Protein AF-A0A7K4BF21-F1 (afdb_monomer_lite)

Secondary structure (DSSP, 8-state):
--SHHHHHHHTT---B---EEEE-TT-SEEEEEEEBTTT--EEEEEEEPP-S--

Radius of gyration: 15.33 Å; chains: 1; bounding box: 44×16×39 Å

Foldseek 3Di:
DDPVQVVCVVVPNFQKDDWDWDDDVPDQWIWIWIAGPRNRDIDIDIDGNPDPPD

Structure (mmCIF, N/CA/C/O backbone):
data_AF-A0A7K4BF21-F1
#
_entry.id   AF-A0A7K4BF21-F1
#
loop_
_atom_site.group_PDB
_atom_site.id
_atom_site.type_symbol
_atom_site.label_atom_id
_atom_site.label_alt_id
_atom_site.label_comp_id
_atom_site.label_asym_id
_atom_site.label_entity_id
_atom_site.label_seq_id
_atom_site.pdbx_PDB_ins_code
_atom_site.Cartn_x
_atom_site.Cartn_y
_atom_site.Cartn_z
_atom_site.occupancy
_atom_site.B_iso_or_equiv
_atom_site.auth_seq_id
_atom_site.auth_comp_id
_atom_site.auth_asym_id
_atom_site.auth_atom_id
_atom_site.pdbx_PDB_model_num
ATOM 1 N N . MET A 1 1 ? -17.925 -4.357 17.414 1.00 45.25 1 MET A N 1
ATOM 2 C CA . MET A 1 1 ? -16.753 -5.117 16.923 1.00 45.25 1 MET A CA 1
ATOM 3 C C . MET A 1 1 ? -15.780 -4.158 16.225 1.00 45.25 1 MET A C 1
ATOM 5 O O . MET A 1 1 ? -16.180 -3.481 15.292 1.00 45.25 1 MET A O 1
ATOM 9 N N . ALA A 1 2 ? -14.544 -4.074 16.738 1.00 54.25 2 ALA A N 1
ATOM 10 C CA . ALA A 1 2 ? -13.337 -3.431 16.177 1.00 54.25 2 ALA A CA 1
ATOM 11 C C . ALA A 1 2 ? -13.322 -1.908 15.863 1.00 54.25 2 ALA A C 1
ATOM 13 O O . ALA A 1 2 ? -12.907 -1.496 14.782 1.00 54.25 2 ALA A O 1
ATOM 14 N N . THR A 1 3 ? -13.633 -1.041 16.834 1.00 63.22 3 THR A N 1
ATOM 15 C CA . THR A 1 3 ? -13.420 0.424 16.716 1.00 63.22 3 THR A CA 1
ATOM 16 C C . THR A 1 3 ? -11.966 0.861 16.956 1.00 63.22 3 THR A C 1
ATOM 18 O O . THR A 1 3 ? -11.492 1.796 16.312 1.00 63.22 3 THR A O 1
ATOM 21 N N . ILE A 1 4 ? -11.209 0.150 17.804 1.00 67.81 4 ILE A N 1
ATOM 22 C CA . ILE A 1 4 ? -9.807 0.487 18.141 1.00 67.81 4 ILE A CA 1
ATOM 23 C C . ILE A 1 4 ? -8.906 0.481 16.895 1.00 67.81 4 ILE A C 1
ATOM 25 O O . ILE A 1 4 ? -8.069 1.363 16.710 1.00 67.81 4 ILE A O 1
ATOM 29 N N . GLY A 1 5 ? -9.115 -0.477 15.985 1.00 66.38 5 GLY A N 1
ATOM 30 C CA . GLY A 1 5 ? -8.335 -0.582 14.750 1.00 66.38 5 GLY A CA 1
ATOM 31 C C . GLY A 1 5 ? -8.480 0.635 13.826 1.00 66.38 5 GLY A C 1
ATOM 32 O O . GLY A 1 5 ? -7.511 1.015 13.164 1.00 66.38 5 GLY A O 1
ATOM 33 N N . LEU A 1 6 ? -9.660 1.265 13.804 1.00 74.25 6 LEU A N 1
ATOM 34 C CA . LEU A 1 6 ? -9.922 2.482 13.030 1.00 74.25 6 LEU A CA 1
ATOM 35 C C . LEU A 1 6 ? -9.330 3.728 13.701 1.00 74.25 6 LEU A C 1
ATOM 37 O O . LEU A 1 6 ? -8.811 4.595 13.000 1.00 74.25 6 LEU A O 1
ATOM 41 N N . ILE A 1 7 ? -9.338 3.794 15.037 1.00 82.94 7 ILE A N 1
ATOM 42 C CA . ILE A 1 7 ? -8.731 4.901 15.796 1.00 82.94 7 ILE A CA 1
ATOM 43 C C . ILE A 1 7 ? -7.216 4.944 15.562 1.00 82.94 7 ILE A C 1
ATOM 45 O O . ILE A 1 7 ? -6.683 5.995 15.217 1.00 82.94 7 ILE A O 1
ATOM 49 N N . LEU A 1 8 ? -6.530 3.796 15.614 1.00 85.06 8 LEU A N 1
ATOM 50 C CA . LEU A 1 8 ? -5.095 3.709 15.303 1.00 85.06 8 LEU A CA 1
ATOM 51 C C . LEU A 1 8 ? -4.770 4.220 13.891 1.00 85.06 8 LEU A C 1
ATOM 53 O O . LEU A 1 8 ? -3.759 4.886 13.684 1.00 85.06 8 LEU A O 1
ATOM 57 N N . CYS A 1 9 ? -5.663 3.983 12.924 1.00 86.94 9 CYS A N 1
ATOM 58 C CA . CYS A 1 9 ? -5.497 4.513 11.573 1.00 86.94 9 CYS A CA 1
ATOM 59 C C . CYS A 1 9 ? -5.629 6.041 11.507 1.00 86.94 9 CYS A C 1
ATOM 61 O O . CYS A 1 9 ? -5.020 6.643 10.627 1.00 86.94 9 CYS A O 1
ATOM 63 N N . ARG A 1 10 ? -6.405 6.679 12.394 1.00 82.44 10 ARG A N 1
ATOM 64 C CA . ARG A 1 10 ? -6.512 8.148 12.449 1.00 82.44 10 ARG A CA 1
ATOM 65 C C . ARG A 1 10 ? -5.248 8.807 13.000 1.00 82.44 10 ARG A C 1
ATOM 67 O O . ARG A 1 10 ? -4.902 9.885 12.542 1.00 82.44 10 ARG A O 1
ATOM 74 N N . ILE A 1 11 ? -4.541 8.133 13.907 1.00 88.38 11 ILE A N 1
ATOM 75 C CA . ILE A 1 11 ? -3.275 8.605 14.501 1.00 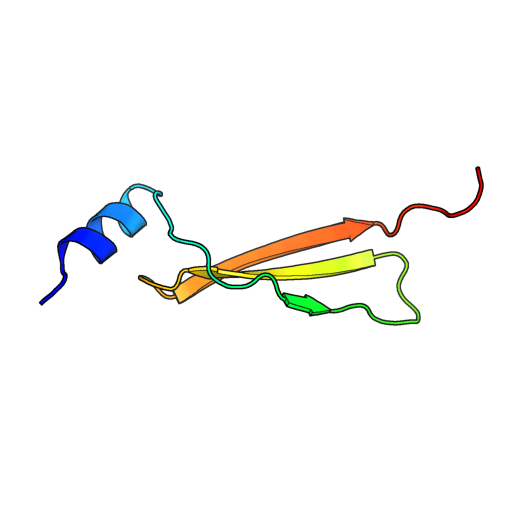88.38 11 ILE A CA 1
ATOM 76 C C . ILE A 1 11 ? -2.072 8.295 13.575 1.00 88.38 11 ILE A C 1
ATOM 78 O O . ILE A 1 11 ? -0.943 8.684 13.842 1.00 88.38 11 ILE A O 1
ATOM 82 N N . GLY A 1 12 ? -2.298 7.608 12.447 1.00 85.06 12 GLY A N 1
ATOM 83 C CA . GLY A 1 12 ? -1.268 7.291 11.448 1.00 85.06 12 GLY A CA 1
ATOM 84 C C . GLY A 1 12 ? -0.675 5.882 11.554 1.00 85.06 12 GLY A C 1
ATOM 85 O O . GLY A 1 12 ? 0.104 5.477 10.690 1.00 85.06 12 GLY A O 1
ATOM 86 N N . ILE A 1 13 ? -1.092 5.082 12.541 1.00 88.75 13 ILE A N 1
ATOM 87 C CA . ILE A 1 13 ? -0.688 3.678 12.687 1.00 88.75 13 ILE A CA 1
ATOM 88 C C . ILE A 1 13 ? -1.559 2.813 11.768 1.00 88.75 13 ILE A C 1
ATOM 90 O O . ILE A 1 13 ? -2.599 2.257 12.144 1.00 88.75 13 ILE A O 1
ATOM 94 N N . HIS A 1 14 ? -1.128 2.714 10.514 1.00 89.75 14 HIS A N 1
ATOM 95 C CA . HIS A 1 14 ? -1.801 1.926 9.490 1.00 89.75 14 HIS A CA 1
ATOM 96 C C . HIS A 1 14 ? -1.253 0.499 9.423 1.00 89.75 14 HIS A C 1
ATOM 98 O O . HIS A 1 14 ? -0.047 0.275 9.361 1.00 89.75 14 HIS A O 1
ATOM 104 N N . ARG A 1 15 ? -2.161 -0.482 9.353 1.00 89.25 15 ARG A N 1
ATOM 105 C CA . ARG A 1 15 ? -1.807 -1.868 9.028 1.00 89.25 15 ARG A CA 1
ATOM 106 C C . ARG A 1 15 ? -1.870 -2.049 7.516 1.00 89.25 15 ARG A C 1
AT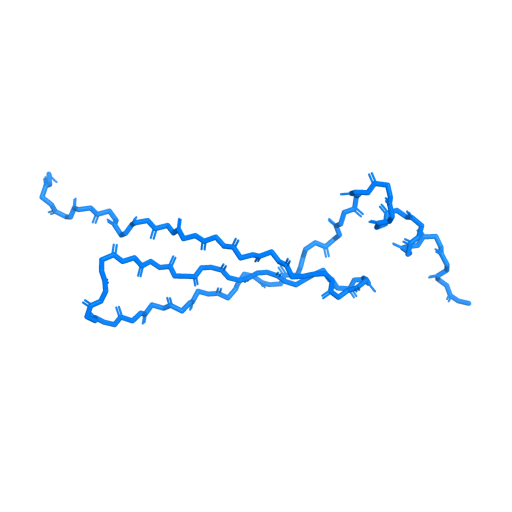OM 108 O O . ARG A 1 15 ? -2.947 -2.282 6.965 1.00 89.25 15 ARG A O 1
ATOM 115 N N . TRP A 1 16 ? -0.732 -1.893 6.853 1.00 91.25 16 TRP A N 1
ATOM 116 C CA . TRP A 1 16 ? -0.618 -2.065 5.406 1.00 91.25 16 TRP A CA 1
ATOM 117 C C . TRP A 1 16 ? -0.810 -3.533 5.005 1.00 91.25 16 TRP A C 1
ATOM 119 O O . TRP A 1 16 ? -0.320 -4.440 5.674 1.00 91.25 16 TRP A O 1
ATOM 129 N N . GLY A 1 17 ? -1.595 -3.755 3.953 1.00 87.31 17 GLY A N 1
ATOM 130 C CA . GLY A 1 17 ? -1.833 -5.064 3.355 1.00 87.31 17 GLY A CA 1
ATOM 131 C C . GLY A 1 17 ? -0.761 -5.443 2.334 1.00 87.31 17 GLY A C 1
ATOM 132 O O . GLY A 1 17 ? 0.335 -4.885 2.321 1.00 87.31 17 GLY A O 1
ATOM 133 N N . ARG A 1 18 ? -1.090 -6.397 1.455 1.00 87.00 18 ARG A N 1
ATOM 134 C CA . ARG A 1 18 ? -0.164 -6.886 0.421 1.00 87.00 18 ARG A CA 1
ATOM 135 C C . ARG A 1 18 ? 0.323 -5.746 -0.483 1.00 87.00 18 ARG A C 1
ATOM 137 O O . ARG A 1 18 ? -0.476 -4.921 -0.927 1.00 87.00 18 ARG A O 1
ATOM 144 N N . LYS A 1 19 ? 1.628 -5.750 -0.763 1.00 86.69 19 LYS A N 1
ATOM 145 C CA . LYS A 1 19 ? 2.281 -4.887 -1.754 1.00 86.69 19 LYS A CA 1
ATOM 146 C C . LYS A 1 19 ? 1.864 -5.359 -3.150 1.00 86.69 19 LYS A C 1
ATOM 148 O O . LYS A 1 19 ? 2.049 -6.531 -3.465 1.00 86.69 19 LYS A O 1
ATOM 153 N N . ARG A 1 20 ? 1.278 -4.477 -3.956 1.00 84.38 20 ARG A N 1
ATOM 154 C CA . ARG A 1 20 ? 1.003 -4.708 -5.379 1.00 84.38 20 ARG A CA 1
ATOM 155 C C . ARG A 1 20 ? 1.974 -3.857 -6.178 1.00 84.38 20 ARG A C 1
ATOM 157 O O . ARG A 1 20 ? 1.999 -2.651 -5.979 1.00 84.38 20 ARG A O 1
ATOM 164 N N . GLY A 1 21 ? 2.808 -4.491 -6.989 1.00 82.81 21 GLY A N 1
ATOM 165 C CA . GLY A 1 21 ? 3.672 -3.798 -7.939 1.00 82.81 21 GLY A CA 1
ATOM 166 C C . GLY A 1 21 ? 3.042 -3.889 -9.315 1.00 82.81 21 GLY A C 1
ATOM 167 O O . GLY A 1 21 ? 2.765 -4.997 -9.769 1.00 82.81 21 GLY A O 1
ATOM 168 N N . TYR A 1 22 ? 2.792 -2.749 -9.940 1.00 79.62 22 TYR A N 1
ATOM 169 C CA . TYR A 1 22 ? 2.507 -2.665 -11.361 1.00 79.62 22 TYR A CA 1
ATOM 170 C C . TYR A 1 22 ? 3.830 -2.354 -12.056 1.00 79.62 22 TYR A C 1
ATOM 172 O O . TYR A 1 22 ? 4.381 -1.260 -11.933 1.00 79.62 22 TYR A O 1
ATOM 180 N N . ASP A 1 23 ? 4.374 -3.382 -12.699 1.00 75.38 23 ASP A N 1
ATOM 181 C CA . ASP A 1 23 ? 5.552 -3.286 -13.550 1.00 75.38 23 ASP A CA 1
ATOM 182 C C . ASP A 1 23 ? 5.065 -3.172 -14.990 1.00 75.38 23 ASP A C 1
ATOM 184 O O . ASP A 1 23 ? 4.585 -4.145 -15.571 1.00 75.38 23 ASP A O 1
ATOM 188 N N . GLU A 1 24 ? 5.127 -1.969 -15.549 1.00 73.50 24 GLU A N 1
ATOM 189 C CA . GLU A 1 24 ? 4.892 -1.796 -16.974 1.00 73.50 24 GLU A CA 1
ATOM 190 C C . GLU A 1 24 ? 6.216 -2.041 -17.711 1.00 73.50 24 GLU A C 1
ATOM 192 O O . GLU A 1 24 ? 7.257 -1.466 -17.372 1.00 73.50 24 GLU A O 1
ATOM 197 N N . TYR A 1 25 ? 6.190 -2.954 -18.687 1.00 59.88 25 TYR A N 1
ATOM 198 C CA . TYR A 1 25 ? 7.382 -3.460 -19.383 1.00 59.88 25 TYR A CA 1
ATOM 199 C C . TYR A 1 25 ? 8.168 -2.347 -20.101 1.00 59.88 25 TYR A C 1
ATOM 201 O O . TYR A 1 25 ? 9.389 -2.420 -20.209 1.00 59.88 25 TYR A O 1
ATOM 209 N N . SER A 1 26 ? 7.481 -1.285 -20.530 1.00 63.59 26 SER A N 1
ATOM 210 C CA . SER A 1 26 ? 8.065 -0.121 -21.212 1.00 63.59 26 SER A CA 1
ATOM 211 C C . SER A 1 26 ? 8.524 1.003 -20.273 1.00 63.59 26 SER A C 1
ATOM 213 O O . SER A 1 26 ? 9.098 1.985 -20.739 1.00 63.59 26 SER A O 1
ATOM 215 N N . SER A 1 27 ? 8.293 0.875 -18.965 1.00 65.50 27 SER A N 1
ATOM 216 C CA . SER A 1 27 ? 8.595 1.911 -17.976 1.00 65.50 27 SER A CA 1
ATOM 217 C C . SER A 1 27 ? 9.848 1.545 -17.175 1.00 65.50 27 SER A C 1
ATOM 219 O O . SER A 1 27 ? 9.998 0.418 -16.712 1.00 65.50 27 SER A O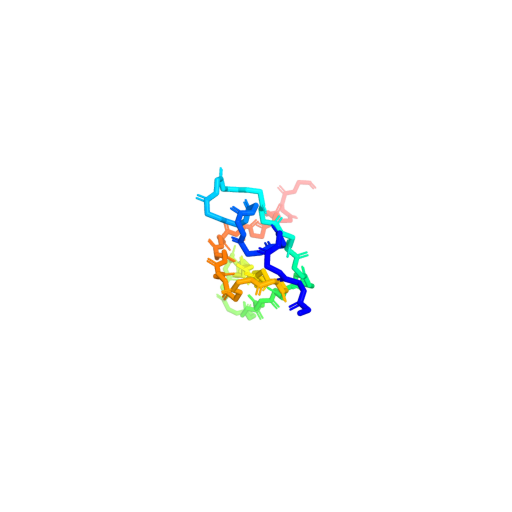 1
ATOM 221 N N . ASN A 1 28 ? 10.743 2.512 -16.937 1.00 75.69 28 ASN A N 1
ATOM 222 C CA . ASN A 1 28 ? 11.906 2.360 -16.039 1.00 75.69 28 ASN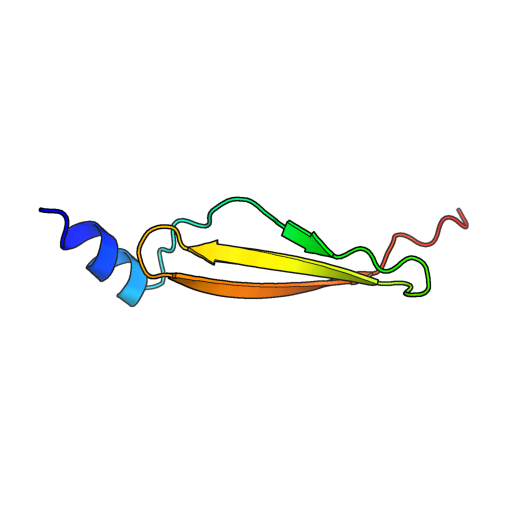 A CA 1
ATOM 223 C C . ASN A 1 28 ? 11.525 2.430 -14.550 1.00 75.69 28 ASN A C 1
ATOM 225 O O . ASN A 1 28 ? 12.381 2.584 -13.681 1.00 75.69 28 ASN A O 1
ATOM 229 N N . VAL A 1 29 ? 10.234 2.359 -14.240 1.00 79.94 29 VAL A N 1
ATOM 230 C CA . VAL A 1 29 ? 9.695 2.519 -12.895 1.00 79.94 29 VAL A CA 1
ATOM 231 C C . VAL A 1 29 ? 8.728 1.388 -12.572 1.00 79.94 29 VAL A C 1
ATOM 233 O O . VAL A 1 29 ? 8.069 0.846 -13.455 1.00 79.94 29 VAL A O 1
ATOM 236 N N . ILE A 1 30 ? 8.667 1.036 -11.294 1.00 83.44 30 ILE A N 1
ATOM 237 C CA . ILE A 1 30 ? 7.701 0.119 -10.706 1.00 83.44 30 ILE A CA 1
ATOM 238 C C . ILE A 1 30 ? 6.762 0.960 -9.855 1.00 83.44 30 ILE A C 1
ATOM 240 O O . ILE A 1 30 ? 7.187 1.623 -8.902 1.00 83.44 30 ILE A O 1
ATOM 244 N N . GLU A 1 31 ? 5.476 0.921 -10.180 1.00 87.81 31 GLU A N 1
ATOM 245 C CA . GLU A 1 31 ? 4.455 1.541 -9.351 1.00 87.81 31 GLU A CA 1
ATOM 246 C C . GLU A 1 31 ? 4.036 0.580 -8.251 1.00 87.81 31 GLU A C 1
ATOM 248 O O . GLU A 1 31 ? 3.430 -0.465 -8.487 1.00 87.81 31 GLU A O 1
ATOM 253 N N . TRP A 1 32 ? 4.335 0.939 -7.012 1.00 89.44 32 TRP A N 1
ATOM 254 C CA . TRP A 1 32 ? 3.907 0.175 -5.859 1.00 89.44 32 TRP A CA 1
ATOM 255 C C . TRP A 1 32 ? 2.652 0.775 -5.254 1.00 89.44 32 TRP A C 1
ATOM 257 O O . TRP A 1 32 ? 2.590 1.962 -4.944 1.00 89.44 32 TRP A O 1
ATOM 267 N N . GLU A 1 33 ? 1.672 -0.077 -4.994 1.00 91.19 33 GLU A N 1
ATOM 268 C CA . GLU A 1 33 ? 0.470 0.241 -4.246 1.00 91.19 33 GLU A CA 1
ATOM 269 C C . GLU A 1 33 ? 0.348 -0.673 -3.019 1.00 91.19 33 GLU A C 1
ATOM 271 O O . GLU A 1 33 ? 0.514 -1.893 -3.076 1.00 91.19 33 GLU A O 1
ATOM 276 N N . GLN A 1 34 ? 0.006 -0.077 -1.880 1.00 92.62 34 GLN A N 1
ATOM 277 C CA . GLN A 1 34 ? -0.437 -0.775 -0.681 1.00 92.62 34 GLN A CA 1
ATOM 278 C C . GLN A 1 34 ? -1.745 -0.183 -0.177 1.00 92.62 34 GLN A C 1
ATOM 280 O O . GLN A 1 34 ? -1.961 1.028 -0.195 1.00 92.62 34 GLN A O 1
ATOM 285 N N . ARG A 1 35 ? -2.612 -1.045 0.354 1.00 92.12 35 ARG A N 1
ATOM 286 C CA . ARG A 1 35 ? -3.875 -0.638 0.969 1.00 92.12 35 ARG A CA 1
ATOM 287 C C . ARG A 1 35 ? -3.901 -1.047 2.431 1.00 92.12 35 ARG A C 1
ATOM 289 O O . ARG A 1 35 ? -3.589 -2.187 2.761 1.00 92.12 35 ARG A O 1
ATOM 296 N N . CYS A 1 36 ? -4.281 -0.133 3.316 1.00 90.94 36 CYS A N 1
ATOM 297 C CA . CYS A 1 36 ? -4.498 -0.450 4.720 1.00 90.94 36 CYS A CA 1
ATOM 298 C C . CYS A 1 36 ? -5.699 -1.394 4.854 1.00 90.94 36 CYS A C 1
ATOM 300 O O . CYS A 1 36 ? -6.798 -1.058 4.413 1.00 90.94 36 CYS A O 1
ATOM 302 N N . VAL A 1 37 ? -5.512 -2.544 5.503 1.00 89.00 37 VAL A N 1
ATOM 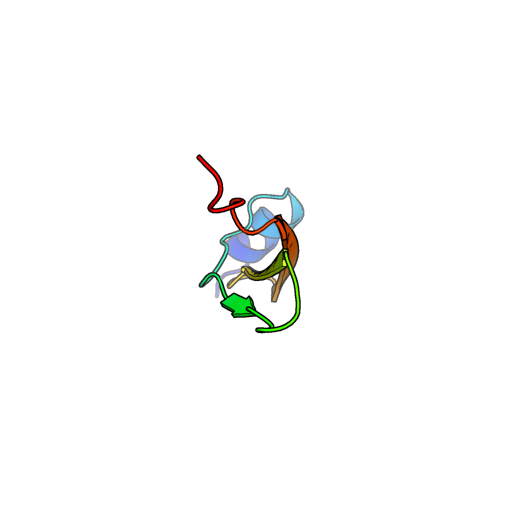303 C CA . VAL A 1 37 ? -6.580 -3.550 5.675 1.00 89.00 37 VAL A CA 1
ATOM 304 C C . VAL A 1 37 ? -7.675 -3.100 6.645 1.00 89.00 37 VAL A C 1
ATOM 306 O O . VAL A 1 37 ? -8.745 -3.688 6.676 1.00 89.00 37 VAL A O 1
ATOM 309 N N . ARG A 1 38 ? -7.400 -2.065 7.451 1.00 87.56 38 ARG A N 1
ATOM 310 C CA . ARG A 1 38 ? -8.327 -1.529 8.458 1.00 87.56 38 ARG A CA 1
ATOM 311 C C . ARG A 1 38 ? -9.183 -0.392 7.900 1.00 87.56 38 ARG A C 1
ATOM 313 O O . ARG A 1 38 ? -10.397 -0.500 7.865 1.00 87.56 38 ARG A O 1
ATOM 320 N N . CYS A 1 39 ? -8.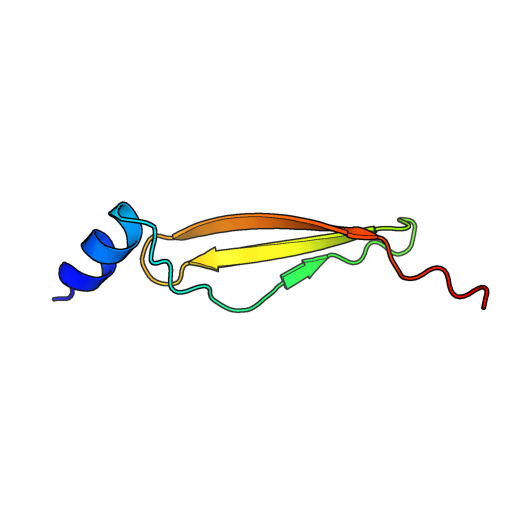549 0.704 7.474 1.00 87.38 39 CYS A N 1
ATOM 321 C CA . CYS A 1 39 ? -9.248 1.917 7.024 1.00 87.38 39 CYS A CA 1
ATOM 322 C C . CYS A 1 39 ? -9.323 2.072 5.500 1.00 87.38 39 CYS A C 1
ATOM 324 O O . CYS A 1 39 ? -9.888 3.042 5.009 1.00 87.38 39 CYS A O 1
ATOM 326 N N . GLY A 1 40 ? -8.693 1.180 4.733 1.00 86.81 40 GLY A N 1
ATOM 327 C CA . GLY A 1 40 ? -8.698 1.253 3.274 1.00 86.81 40 GLY A CA 1
ATOM 328 C C . GLY A 1 40 ? -7.813 2.345 2.664 1.00 86.81 40 GLY A C 1
ATOM 329 O O . GLY A 1 40 ? -7.799 2.454 1.439 1.00 86.81 40 GLY A O 1
ATOM 330 N N . LYS A 1 41 ? -7.059 3.118 3.465 1.00 90.69 41 LYS A N 1
ATOM 331 C CA . LYS A 1 41 ? -6.118 4.137 2.964 1.00 90.69 41 LYS A CA 1
ATOM 332 C C . LYS A 1 41 ? -5.137 3.516 1.971 1.00 90.69 41 LYS A C 1
ATOM 334 O O . LYS A 1 41 ? -4.600 2.440 2.230 1.00 90.69 41 LYS A O 1
ATOM 339 N N . ARG A 1 42 ? -4.908 4.199 0.850 1.00 90.19 42 ARG A N 1
ATOM 340 C CA . ARG A 1 42 ? -3.978 3.781 -0.203 1.00 90.19 42 ARG A CA 1
ATOM 341 C C . ARG A 1 42 ? -2.649 4.507 -0.033 1.00 90.19 42 ARG A C 1
ATOM 343 O O . ARG A 1 42 ? -2.633 5.711 0.209 1.00 90.19 42 ARG A O 1
ATOM 350 N N . ARG A 1 43 ? -1.552 3.772 -0.162 1.00 89.31 43 ARG A N 1
ATOM 351 C CA . ARG A 1 43 ? -0.187 4.285 -0.234 1.00 89.31 43 ARG A CA 1
ATOM 352 C C . ARG A 1 43 ? 0.366 3.872 -1.583 1.00 89.31 43 ARG A C 1
ATOM 354 O O . ARG A 1 43 ? 0.437 2.680 -1.858 1.00 89.31 43 ARG A O 1
ATOM 361 N N . ARG A 1 44 ? 0.712 4.855 -2.406 1.00 90.19 44 ARG A N 1
ATOM 362 C CA . ARG A 1 44 ? 1.338 4.647 -3.708 1.00 90.19 44 ARG A CA 1
ATOM 363 C C . ARG A 1 44 ? 2.713 5.288 -3.696 1.00 90.19 44 ARG A C 1
ATOM 365 O O . ARG A 1 44 ? 2.865 6.360 -3.113 1.00 90.19 44 ARG A O 1
ATOM 372 N N . TRP A 1 45 ? 3.694 4.613 -4.266 1.00 90.12 45 TRP A N 1
ATOM 373 C CA . TRP A 1 45 ? 5.022 5.169 -4.476 1.00 90.12 45 TRP A CA 1
ATOM 374 C C . TRP A 1 45 ? 5.649 4.543 -5.709 1.00 90.12 45 TRP A C 1
ATOM 376 O O . TRP A 1 45 ? 5.271 3.454 -6.130 1.00 90.12 45 TRP A O 1
ATOM 386 N N . ILE A 1 46 ? 6.602 5.263 -6.273 1.00 87.44 46 ILE A N 1
ATOM 387 C CA . ILE A 1 46 ? 7.275 4.892 -7.505 1.00 87.44 46 ILE A CA 1
ATOM 388 C C . ILE A 1 46 ? 8.693 4.498 -7.114 1.00 87.44 46 ILE A C 1
ATOM 390 O O . ILE A 1 46 ? 9.370 5.243 -6.405 1.00 87.44 46 ILE A O 1
ATOM 394 N N . GLU A 1 47 ? 9.120 3.313 -7.523 1.00 88.00 47 GLU A N 1
ATOM 395 C CA . GLU A 1 47 ? 10.485 2.835 -7.329 1.00 88.00 47 GLU A CA 1
ATOM 396 C C . GLU A 1 47 ? 11.122 2.687 -8.707 1.00 88.00 47 GLU A C 1
ATOM 398 O O . GLU A 1 47 ? 10.572 2.017 -9.576 1.00 88.00 47 GLU A O 1
ATOM 403 N N . VAL A 1 48 ? 12.245 3.360 -8.947 1.00 83.44 48 VAL A N 1
ATOM 404 C CA . VAL A 1 48 ? 12.953 3.246 -10.228 1.00 83.44 48 VAL A CA 1
ATOM 405 C C . VAL A 1 48 ? 13.547 1.843 -10.307 1.00 83.44 48 VAL A C 1
ATOM 407 O O . VAL A 1 48 ? 14.150 1.374 -9.338 1.00 83.44 48 VAL A O 1
ATOM 410 N N . LYS A 1 49 ? 13.355 1.154 -11.438 1.00 76.75 49 LYS A N 1
ATOM 411 C CA . LYS A 1 49 ? 13.976 -0.153 -11.668 1.00 76.75 49 LYS A CA 1
ATOM 412 C C . LYS A 1 49 ? 15.492 0.024 -11.521 1.00 76.75 49 LYS A C 1
ATOM 414 O O . LYS A 1 49 ? 16.028 0.990 -12.065 1.00 76.75 49 LYS A O 1
ATOM 419 N N . PRO A 1 50 ? 16.189 -0.860 -10.787 1.00 71.06 50 PRO A N 1
ATOM 420 C CA . PRO A 1 50 ? 17.637 -0.768 -10.692 1.00 71.06 50 PRO A CA 1
ATOM 421 C C . PRO A 1 50 ? 18.219 -0.849 -12.105 1.00 71.06 50 PRO A C 1
ATOM 423 O O . PRO A 1 50 ? 17.932 -1.797 -12.842 1.00 71.06 50 PRO A O 1
ATOM 426 N N . ASP A 1 51 ? 18.995 0.165 -12.489 1.00 67.19 51 ASP A N 1
ATOM 427 C CA . ASP A 1 51 ? 19.700 0.174 -13.764 1.00 67.19 51 ASP A CA 1
ATOM 428 C C . ASP A 1 51 ? 20.667 -1.015 -13.762 1.00 67.19 51 ASP A C 1
ATOM 430 O O . ASP A 1 51 ? 21.606 -1.077 -12.969 1.00 67.19 51 ASP A O 1
ATOM 434 N N . ARG A 1 52 ? 20.391 -2.018 -14.601 1.00 60.47 52 ARG A N 1
ATOM 435 C CA . ARG A 1 52 ? 21.206 -3.238 -14.705 1.00 60.47 52 ARG A CA 1
ATOM 436 C C . ARG A 1 52 ? 22.562 -2.994 -15.393 1.00 60.47 52 ARG A C 1
ATOM 438 O O . ARG A 1 52 ? 23.174 -3.957 -15.845 1.00 60.47 52 ARG A O 1
ATOM 445 N N . ARG A 1 53 ? 23.058 -1.752 -15.494 1.00 62.47 53 ARG A N 1
ATOM 446 C CA . ARG A 1 53 ? 24.449 -1.470 -15.881 1.00 62.47 53 ARG A CA 1
ATOM 447 C C . ARG A 1 53 ? 25.317 -1.237 -14.645 1.00 62.47 53 ARG A C 1
ATOM 449 O O . ARG A 1 53 ? 25.737 -0.112 -14.375 1.00 62.47 53 ARG A O 1
ATOM 456 N N . ARG A 1 54 ? 25.640 -2.300 -13.911 1.00 49.66 54 ARG A N 1
ATOM 457 C CA . ARG A 1 54 ? 26.884 -2.341 -13.133 1.00 49.66 54 ARG A CA 1
ATOM 458 C C . ARG A 1 54 ? 27.336 -3.759 -12.861 1.00 49.66 54 ARG A C 1
ATOM 460 O O . ARG A 1 54 ? 26.466 -4.585 -12.516 1.00 49.66 54 ARG A O 1
#

Sequence (54 aa):
MATIGLILCRIGIHRWGRKRGYDEYSSNVIEWEQRCVRCGKRRRWIEVKPDRRR

pLDDT: mean 79.95, std 11.93, range [45.25, 92.62]